Protein AF-S7RFK1-F1 (afdb_monomer_lite)

Foldseek 3Di:
DDDPQDKDWAKWWWDDDPFIWIWGQDPQQWIWIDRCPVQNPHTDTDGGPVPDDPVCVQDDPRTGTDDIDIDRDD

Organism: Gloeophyllum trabeum (strain ATCC 11539 / FP-39264 / Madison 617) (NCBI:txid670483)

Radius of gyration: 13.43 Å; chains: 1; bounding box: 44×24×33 Å

Structure (mmCIF, N/CA/C/O backbone):
data_AF-S7RFK1-F1
#
_entry.id   AF-S7RFK1-F1
#
loop_
_atom_site.group_PDB
_atom_site.id
_atom_site.type_symbol
_atom_site.label_atom_id
_atom_site.label_alt_id
_atom_site.label_comp_id
_atom_site.label_asym_id
_atom_site.label_entity_id
_atom_site.label_seq_id
_atom_site.pdbx_PDB_ins_code
_atom_site.Cartn_x
_atom_site.Cartn_y
_atom_site.Cartn_z
_atom_site.occupancy
_atom_site.B_iso_or_equiv
_atom_site.auth_seq_id
_atom_site.auth_comp_id
_atom_site.auth_asym_id
_atom_site.auth_atom_id
_atom_site.pdbx_PDB_model_num
ATOM 1 N N . MET A 1 1 ? -31.521 -3.981 17.597 1.00 48.28 1 MET A N 1
ATOM 2 C CA . MET A 1 1 ? -30.975 -3.016 16.620 1.00 48.28 1 MET A CA 1
ATOM 3 C C . MET A 1 1 ? -29.651 -3.585 16.150 1.00 48.28 1 MET A C 1
ATOM 5 O O . MET A 1 1 ? -28.761 -3.749 16.975 1.00 48.28 1 MET A O 1
ATOM 9 N N . GLU A 1 2 ? -29.554 -4.027 14.901 1.00 58.91 2 GLU A N 1
ATOM 10 C CA . GLU A 1 2 ? -28.324 -4.644 14.399 1.00 58.91 2 GLU A CA 1
ATOM 11 C C . GLU A 1 2 ? -27.276 -3.545 14.184 1.00 58.91 2 GLU A C 1
ATOM 13 O O . GLU A 1 2 ? -27.456 -2.655 13.357 1.00 58.91 2 GLU A O 1
ATOM 18 N N . GLY A 1 3 ? -26.226 -3.539 15.011 1.00 72.06 3 GLY A N 1
ATOM 19 C CA . GLY A 1 3 ? -25.156 -2.550 14.916 1.00 72.06 3 GLY A CA 1
ATOM 20 C C . GLY A 1 3 ? -24.443 -2.656 13.568 1.00 72.06 3 GLY A C 1
ATOM 21 O O . GLY A 1 3 ? -24.129 -3.757 13.112 1.00 72.06 3 GLY A O 1
ATOM 22 N N . HIS A 1 4 ? -24.174 -1.517 12.928 1.00 74.44 4 HIS A N 1
ATOM 23 C CA . HIS A 1 4 ? -23.439 -1.482 11.665 1.00 74.44 4 HIS A CA 1
ATOM 24 C C . HIS A 1 4 ? -22.093 -2.212 11.804 1.00 74.44 4 HIS A C 1
ATOM 26 O O . HIS A 1 4 ? -21.256 -1.865 12.641 1.00 74.44 4 HIS A O 1
ATOM 32 N N . LYS A 1 5 ? -21.874 -3.237 10.973 1.00 83.62 5 LYS A N 1
ATOM 33 C CA . LYS A 1 5 ? -20.616 -3.994 10.946 1.00 83.62 5 LYS A CA 1
ATOM 34 C C . LYS A 1 5 ? -19.506 -3.097 10.388 1.00 83.62 5 LYS A C 1
ATOM 36 O O . LYS A 1 5 ? -19.473 -2.807 9.193 1.00 83.62 5 LYS A O 1
ATOM 41 N N . LYS A 1 6 ? -18.597 -2.654 11.260 1.00 89.50 6 LYS A N 1
ATOM 42 C CA . LYS A 1 6 ? -17.436 -1.835 10.888 1.00 89.50 6 LYS A CA 1
ATOM 43 C C . LYS A 1 6 ? -16.382 -2.690 10.183 1.00 89.50 6 LYS A C 1
ATOM 45 O O . LYS A 1 6 ? -15.945 -3.709 10.717 1.00 89.50 6 LYS A O 1
ATOM 50 N N . HIS A 1 7 ? -15.955 -2.235 9.011 1.00 92.44 7 HIS A N 1
ATOM 51 C CA . HIS A 1 7 ? -14.832 -2.798 8.269 1.00 92.44 7 HIS A CA 1
ATOM 52 C C . HIS A 1 7 ? -13.670 -1.808 8.274 1.00 92.44 7 HIS A C 1
ATOM 54 O O . HIS A 1 7 ? -13.869 -0.598 8.388 1.00 92.44 7 HIS A O 1
ATOM 60 N N . PHE A 1 8 ? -12.454 -2.329 8.168 1.00 94.31 8 PHE A N 1
ATOM 61 C CA . PHE A 1 8 ? -11.228 -1.545 8.175 1.00 94.31 8 PHE A CA 1
ATOM 62 C C . PHE A 1 8 ? -10.443 -1.835 6.907 1.00 94.31 8 PHE A C 1
ATOM 64 O O . PHE A 1 8 ? -10.406 -2.982 6.466 1.00 94.31 8 PHE A O 1
ATOM 71 N N . LEU A 1 9 ? -9.813 -0.806 6.345 1.00 95.50 9 LEU A N 1
ATOM 72 C CA . LEU A 1 9 ? -8.861 -0.978 5.256 1.00 95.50 9 LEU A CA 1
ATOM 73 C C . LEU A 1 9 ? -7.674 -1.805 5.764 1.00 95.50 9 LEU A C 1
ATOM 75 O O . LEU A 1 9 ? -7.068 -1.457 6.780 1.00 95.50 9 LEU A O 1
ATOM 79 N N . THR A 1 10 ? -7.368 -2.903 5.078 1.00 96.94 10 THR A N 1
ATOM 80 C CA . THR A 1 10 ? -6.298 -3.836 5.467 1.00 96.94 10 THR A CA 1
ATOM 81 C C . THR A 1 10 ? -5.311 -4.130 4.351 1.00 96.94 10 THR A C 1
ATOM 83 O O . THR A 1 10 ? -4.212 -4.596 4.637 1.00 96.94 10 THR A O 1
ATOM 86 N N . GLY A 1 11 ? -5.665 -3.863 3.095 1.00 97.62 11 GLY A N 1
ATOM 87 C CA . GLY A 1 11 ? -4.774 -4.120 1.972 1.00 97.62 11 GLY A CA 1
ATOM 88 C C . GLY A 1 11 ? -5.143 -3.339 0.725 1.00 97.62 11 GLY A C 1
ATOM 89 O O . GLY A 1 11 ? -6.297 -2.962 0.531 1.00 97.62 11 GLY A O 1
ATOM 90 N N . MET A 1 12 ? -4.141 -3.099 -0.106 1.00 98.31 12 MET A N 1
ATOM 91 C CA . MET A 1 12 ? -4.221 -2.410 -1.386 1.00 98.31 12 MET A CA 1
ATOM 92 C C . MET A 1 12 ? -3.273 -3.118 -2.352 1.00 98.31 12 MET A C 1
ATOM 94 O O . MET A 1 12 ? -2.135 -3.426 -1.990 1.00 98.31 12 MET A O 1
ATOM 98 N N . VAL A 1 13 ? -3.735 -3.389 -3.569 1.00 98.44 13 VAL A N 1
ATOM 99 C CA . VAL A 1 13 ? -2.909 -3.941 -4.651 1.00 98.44 13 VAL A CA 1
ATOM 100 C C . VAL A 1 13 ? -2.923 -2.953 -5.802 1.00 98.44 13 VAL A C 1
ATOM 102 O O . VAL A 1 13 ? -3.992 -2.504 -6.229 1.00 98.44 13 VAL A O 1
ATOM 105 N N . TYR A 1 14 ? -1.746 -2.628 -6.315 1.00 98.38 14 TYR A N 1
ATOM 106 C CA . TYR A 1 14 ? -1.572 -1.669 -7.393 1.00 98.38 14 TYR A CA 1
ATOM 107 C C . TYR A 1 14 ? -1.105 -2.377 -8.649 1.00 98.38 14 TYR A C 1
ATOM 109 O O . TYR A 1 14 ? -0.314 -3.322 -8.597 1.00 98.38 14 TYR A O 1
ATOM 117 N N . HIS A 1 15 ? -1.594 -1.887 -9.777 1.00 97.19 15 HIS A N 1
ATOM 118 C CA . HIS A 1 15 ? -1.276 -2.385 -11.096 1.00 97.19 15 HIS A CA 1
ATOM 119 C C . HIS A 1 15 ? -0.746 -1.252 -11.966 1.00 97.19 15 HIS A C 1
ATOM 121 O O . HIS A 1 15 ? -1.234 -0.124 -11.925 1.00 97.19 15 HIS A O 1
ATOM 127 N N . GLY A 1 16 ? 0.256 -1.573 -12.768 1.00 94.00 16 GLY A N 1
ATOM 128 C CA . GLY A 1 16 ? 0.794 -0.706 -13.803 1.00 94.00 16 GLY A CA 1
ATOM 129 C C . GLY A 1 16 ? 1.837 -1.489 -14.583 1.00 94.00 16 GLY A C 1
ATOM 130 O O . GLY A 1 16 ? 2.651 -2.198 -13.981 1.00 94.00 16 GLY A O 1
ATOM 131 N N . GLU A 1 17 ? 1.794 -1.374 -15.908 1.00 90.31 17 GLU A N 1
ATOM 132 C CA . GLU A 1 17 ? 2.606 -2.175 -16.827 1.00 90.31 17 GLU A CA 1
ATOM 133 C C . GLU A 1 17 ? 2.362 -3.689 -16.649 1.00 90.31 17 GLU A C 1
ATOM 135 O O . GLU A 1 17 ? 1.241 -4.158 -16.825 1.00 90.31 17 GLU A O 1
ATOM 140 N N . TYR A 1 18 ? 3.401 -4.459 -16.303 1.00 93.38 18 TYR A N 1
ATOM 141 C CA . TYR A 1 18 ? 3.389 -5.929 -16.280 1.00 93.38 18 TYR A CA 1
ATOM 142 C C . TYR A 1 18 ? 3.567 -6.526 -14.874 1.00 93.38 18 TYR A C 1
ATOM 144 O O . TYR A 1 18 ? 3.863 -7.713 -14.738 1.00 93.38 18 TYR A O 1
ATOM 152 N N . HIS A 1 19 ? 3.460 -5.717 -13.814 1.00 94.81 19 HIS A N 1
ATOM 153 C CA . HIS A 1 19 ? 3.795 -6.155 -12.460 1.00 94.81 19 HIS A CA 1
ATOM 154 C C . HIS A 1 19 ? 2.895 -5.523 -11.395 1.00 94.81 19 HIS A C 1
ATOM 156 O O . HIS A 1 19 ? 2.704 -4.308 -11.372 1.00 94.81 19 HIS A O 1
ATOM 162 N N . PHE A 1 20 ? 2.386 -6.345 -10.477 1.00 96.94 20 PHE A N 1
ATOM 163 C CA . PHE A 1 20 ? 1.630 -5.884 -9.315 1.00 96.94 20 PHE A CA 1
ATOM 164 C C . PHE A 1 20 ? 2.547 -5.669 -8.116 1.00 96.94 20 PHE A C 1
ATOM 166 O O . PHE A 1 20 ? 3.454 -6.460 -7.879 1.00 96.94 20 PHE A O 1
ATOM 173 N N . ASN A 1 21 ? 2.247 -4.657 -7.311 1.00 97.25 21 ASN A N 1
ATOM 174 C CA . ASN A 1 21 ? 2.787 -4.534 -5.960 1.00 97.25 21 ASN A CA 1
ATOM 175 C C . ASN A 1 21 ? 1.644 -4.314 -4.962 1.00 97.25 21 ASN A C 1
ATOM 177 O O . ASN A 1 21 ? 0.486 -4.125 -5.348 1.00 97.25 21 ASN A O 1
ATOM 181 N N . CYS A 1 22 ? 1.943 -4.384 -3.670 1.00 98.19 22 CYS A N 1
ATOM 182 C CA . CYS A 1 22 ? 0.923 -4.258 -2.643 1.00 98.19 22 CYS A CA 1
ATOM 183 C C . CYS A 1 22 ? 1.391 -3.466 -1.427 1.00 98.19 22 CYS A C 1
ATOM 185 O O . CYS A 1 22 ? 2.578 -3.377 -1.108 1.00 98.19 22 CYS A O 1
ATOM 187 N N . ARG A 1 23 ? 0.399 -2.908 -0.734 1.00 98.50 23 ARG A N 1
ATOM 188 C CA . ARG A 1 23 ? 0.519 -2.347 0.607 1.00 98.50 23 ARG A CA 1
ATOM 189 C C . ARG A 1 23 ? -0.506 -3.012 1.521 1.00 98.50 23 ARG A C 1
ATOM 191 O O . ARG A 1 23 ? -1.652 -3.203 1.122 1.00 98.50 23 ARG A O 1
ATOM 198 N N . PHE A 1 24 ? -0.136 -3.341 2.750 1.00 97.25 24 PHE A N 1
ATOM 199 C CA . PHE A 1 24 ? -1.040 -3.872 3.778 1.00 97.25 24 PHE A CA 1
ATOM 200 C C . PHE A 1 24 ? -0.971 -3.023 5.039 1.00 97.25 24 PHE A C 1
ATOM 202 O O . PHE A 1 24 ? 0.047 -2.398 5.330 1.00 97.25 24 PHE A O 1
ATOM 209 N N . ILE A 1 25 ? -2.090 -2.979 5.761 1.00 97.44 25 ILE A N 1
ATOM 210 C CA . ILE A 1 25 ? -2.271 -2.114 6.924 1.00 97.44 25 ILE A CA 1
ATOM 211 C C . ILE A 1 25 ? -2.515 -2.974 8.153 1.00 97.44 25 ILE A C 1
ATOM 213 O O . ILE A 1 25 ? -3.551 -3.639 8.278 1.00 97.44 25 ILE A O 1
ATOM 217 N N . ASP A 1 26 ? -1.566 -2.942 9.080 1.00 95.38 26 ASP A N 1
ATOM 218 C CA . ASP A 1 26 ? -1.696 -3.688 10.323 1.00 95.38 26 ASP A CA 1
ATOM 219 C C . ASP A 1 26 ? -2.695 -3.037 11.299 1.00 95.38 26 ASP A C 1
ATOM 221 O O . ASP A 1 26 ? -3.340 -2.021 11.017 1.00 95.38 26 ASP A O 1
ATOM 225 N N . LYS A 1 27 ? -2.866 -3.649 12.475 1.00 93.50 27 LYS A N 1
ATOM 226 C CA . LYS A 1 27 ? -3.820 -3.177 13.492 1.00 93.50 27 LYS A CA 1
ATOM 227 C C . LYS A 1 27 ? -3.476 -1.796 14.060 1.00 93.50 27 LYS A C 1
ATOM 229 O O . LYS A 1 27 ? -4.382 -1.122 14.541 1.00 93.50 27 LYS A O 1
ATOM 234 N N . THR A 1 28 ? -2.211 -1.387 13.998 1.00 94.94 28 THR A N 1
ATOM 235 C CA . THR A 1 28 ? -1.729 -0.075 14.460 1.00 94.94 28 THR A CA 1
ATOM 236 C C . THR A 1 28 ? -1.867 1.009 13.392 1.00 94.94 28 THR A C 1
ATOM 238 O O . THR A 1 28 ? -1.694 2.187 13.686 1.00 94.94 28 THR A O 1
ATOM 241 N N . GLY A 1 29 ? -2.233 0.628 12.163 1.00 95.88 29 GLY A N 1
ATOM 242 C CA . GLY A 1 29 ? -2.312 1.542 11.030 1.00 95.88 29 GLY A CA 1
ATOM 243 C C . GLY A 1 29 ? -0.991 1.689 10.277 1.00 95.88 29 GLY A C 1
ATOM 244 O O . GLY A 1 29 ? -0.925 2.524 9.379 1.00 95.88 29 GLY A O 1
ATOM 245 N N . THR A 1 30 ? 0.039 0.900 10.603 1.00 98.25 30 THR A N 1
ATOM 246 C CA . THR A 1 30 ? 1.307 0.909 9.860 1.00 98.25 30 THR A CA 1
ATOM 247 C C . THR A 1 30 ? 1.092 0.330 8.469 1.00 98.25 30 THR A C 1
ATOM 249 O O . THR A 1 30 ? 0.447 -0.711 8.314 1.00 98.25 30 THR A O 1
ATOM 252 N N . ILE A 1 31 ? 1.634 1.018 7.468 1.00 98.38 31 ILE A N 1
ATOM 253 C CA . ILE A 1 31 ? 1.615 0.627 6.064 1.00 98.38 31 ILE A CA 1
ATOM 254 C C . ILE A 1 31 ? 2.899 -0.136 5.757 1.00 98.38 31 ILE A C 1
ATOM 256 O O . ILE A 1 31 ? 4.008 0.366 5.950 1.00 98.38 31 ILE A O 1
ATOM 260 N N . TRP A 1 32 ? 2.725 -1.336 5.224 1.00 98.56 32 TRP A N 1
ATOM 261 C CA . TRP A 1 32 ? 3.795 -2.241 4.844 1.00 98.56 32 TRP A CA 1
ATOM 262 C C . TRP A 1 32 ? 3.720 -2.532 3.347 1.00 98.56 32 TRP A C 1
ATOM 264 O O . TRP A 1 32 ? 2.662 -2.911 2.858 1.00 98.56 32 TRP A O 1
ATOM 274 N N . TYR A 1 33 ? 4.829 -2.382 2.632 1.00 98.44 33 TYR A N 1
ATOM 275 C CA . TYR A 1 33 ? 4.954 -2.570 1.189 1.00 98.44 33 TYR A CA 1
ATOM 276 C C . TYR A 1 33 ? 5.648 -3.885 0.825 1.00 98.44 33 TYR A C 1
ATOM 278 O O . TYR A 1 33 ? 6.592 -4.304 1.503 1.00 98.44 33 TYR A O 1
ATOM 286 N N . ASN A 1 34 ? 5.227 -4.500 -0.282 1.00 98.25 34 ASN A N 1
ATOM 287 C CA . ASN A 1 34 ? 5.924 -5.614 -0.924 1.00 98.25 34 ASN A CA 1
ATOM 288 C C . ASN A 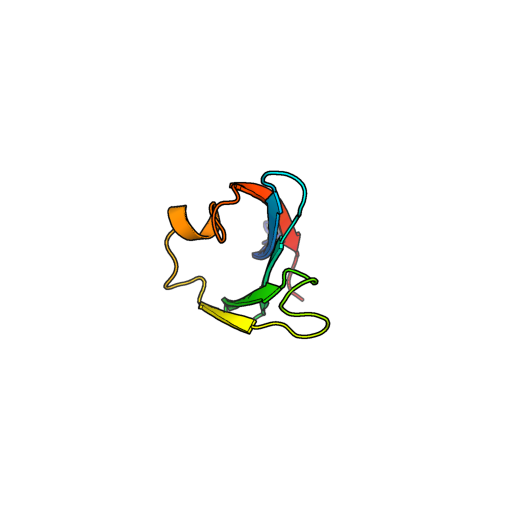1 34 ? 5.678 -5.605 -2.449 1.00 98.25 34 ASN A C 1
ATOM 290 O O . ASN A 1 34 ? 4.560 -5.361 -2.903 1.00 98.25 34 ASN A O 1
ATOM 294 N N . ASP A 1 35 ? 6.716 -5.890 -3.236 1.00 97.00 35 ASP A N 1
ATOM 295 C CA . ASP A 1 35 ? 6.608 -6.149 -4.683 1.00 97.00 35 ASP A CA 1
ATOM 296 C C . ASP A 1 35 ? 7.086 -7.539 -5.101 1.00 97.00 35 ASP A C 1
ATOM 298 O O . ASP A 1 35 ? 7.014 -7.902 -6.268 1.00 97.00 35 ASP A O 1
ATOM 302 N N . GLY A 1 36 ? 7.592 -8.345 -4.174 1.00 96.62 36 GLY A N 1
ATOM 303 C CA . GLY A 1 36 ? 8.054 -9.706 -4.431 1.00 96.62 36 GLY A CA 1
ATOM 304 C C . GLY A 1 36 ? 9.336 -9.802 -5.266 1.00 96.62 36 GLY A C 1
ATOM 305 O O . GLY A 1 36 ? 10.108 -10.730 -5.043 1.00 96.62 36 GLY A O 1
ATOM 306 N N . ILE A 1 37 ? 9.609 -8.854 -6.169 1.00 95.56 37 ILE A N 1
ATOM 307 C CA . ILE A 1 37 ? 10.828 -8.799 -6.986 1.00 95.56 37 ILE A CA 1
ATOM 308 C C . ILE A 1 37 ? 11.987 -8.238 -6.163 1.00 95.56 37 ILE A C 1
ATOM 310 O O . ILE A 1 37 ? 13.014 -8.896 -6.016 1.00 95.56 37 ILE A O 1
ATOM 314 N N . SER A 1 38 ? 11.823 -7.031 -5.621 1.00 96.19 38 SER A N 1
ATOM 315 C CA . SER A 1 38 ? 12.874 -6.326 -4.878 1.00 96.19 38 SER A CA 1
ATOM 316 C C . SER A 1 38 ? 12.801 -6.648 -3.391 1.00 96.19 38 SER A C 1
ATOM 318 O O . SER A 1 38 ? 13.825 -6.819 -2.734 1.00 96.19 38 SER A O 1
ATOM 320 N N . THR A 1 39 ? 11.587 -6.752 -2.847 1.00 97.12 39 THR A N 1
ATOM 321 C CA . THR A 1 39 ? 11.376 -7.030 -1.419 1.00 97.12 39 THR A CA 1
ATOM 322 C C . THR A 1 39 ? 11.435 -8.522 -1.079 1.00 97.12 39 THR A C 1
ATOM 324 O O . THR A 1 39 ? 11.595 -8.891 0.088 1.00 97.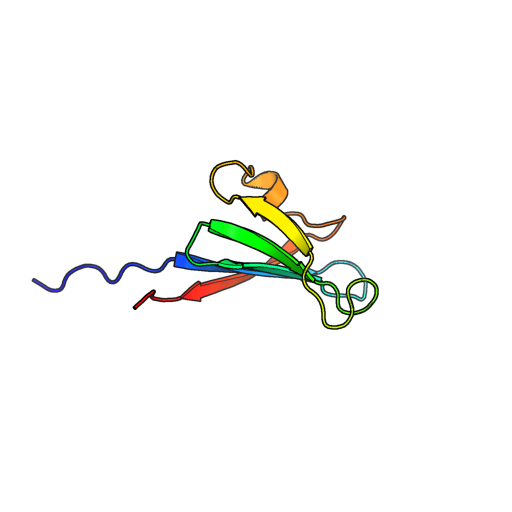12 39 THR A O 1
ATOM 327 N N . GLY A 1 40 ? 11.302 -9.406 -2.076 1.00 96.69 40 GLY A N 1
ATOM 328 C CA . GLY A 1 40 ? 11.265 -10.852 -1.875 1.00 96.69 40 GLY A CA 1
ATOM 329 C C . GLY A 1 40 ? 10.203 -11.256 -0.848 1.00 96.69 40 GLY A C 1
ATOM 330 O O . GLY A 1 40 ? 9.035 -10.875 -0.938 1.00 96.69 40 GLY A O 1
ATOM 331 N N . ARG A 1 41 ? 10.623 -12.015 0.171 1.00 95.75 41 ARG A N 1
ATOM 332 C CA . ARG A 1 41 ? 9.745 -12.502 1.254 1.00 95.75 41 ARG A CA 1
ATOM 333 C C . ARG A 1 41 ? 9.511 -11.483 2.375 1.00 95.75 41 ARG A C 1
ATOM 335 O O . ARG A 1 41 ? 8.795 -11.805 3.317 1.00 95.75 41 ARG A O 1
ATOM 342 N N . GLN A 1 42 ? 10.147 -10.315 2.315 1.00 97.00 42 GLN A N 1
ATOM 343 C CA . GLN A 1 42 ? 10.095 -9.308 3.372 1.00 97.00 42 GLN A CA 1
ATOM 344 C C . GLN A 1 42 ? 9.164 -8.163 2.998 1.00 97.00 42 GLN A C 1
ATOM 346 O O . GLN A 1 42 ? 8.932 -7.879 1.825 1.00 97.00 42 GLN A O 1
ATOM 351 N N . CYS A 1 43 ? 8.642 -7.491 4.013 1.00 97.44 43 CYS A N 1
ATOM 352 C CA . CYS A 1 43 ? 7.795 -6.320 3.859 1.00 97.44 43 CYS A CA 1
ATOM 353 C C . CYS A 1 43 ? 8.541 -5.106 4.406 1.00 97.44 43 CYS A C 1
ATOM 355 O O . CYS A 1 43 ? 9.232 -5.215 5.419 1.00 97.44 43 CYS A O 1
ATOM 357 N N . VAL A 1 44 ? 8.397 -3.956 3.754 1.00 98.00 44 VAL A N 1
ATOM 358 C CA . VAL A 1 44 ? 9.089 -2.720 4.141 1.00 98.00 44 VAL A CA 1
ATOM 359 C C . VAL A 1 44 ? 8.078 -1.724 4.688 1.00 98.00 44 VAL A C 1
ATOM 361 O O . VAL A 1 44 ? 7.011 -1.550 4.109 1.00 98.00 44 VAL A O 1
ATOM 364 N N . ILE A 1 45 ? 8.394 -1.070 5.802 1.00 98.00 45 ILE A N 1
ATOM 365 C CA . ILE A 1 45 ? 7.535 -0.029 6.378 1.00 98.00 45 ILE A CA 1
ATOM 366 C C . ILE A 1 45 ? 7.601 1.218 5.489 1.00 98.00 45 ILE A C 1
ATOM 368 O O . ILE A 1 45 ? 8.691 1.706 5.200 1.00 98.00 45 ILE A O 1
ATOM 372 N N . GLU A 1 46 ? 6.445 1.750 5.088 1.00 96.81 46 GLU A N 1
ATOM 373 C CA . GLU A 1 46 ? 6.353 2.984 4.286 1.00 96.81 46 GLU A CA 1
ATOM 374 C C . GLU A 1 46 ? 5.671 4.148 5.021 1.00 96.81 46 GLU A C 1
ATOM 376 O O . GLU A 1 46 ? 5.693 5.273 4.531 1.00 96.81 46 GLU A O 1
ATOM 381 N N . GLY A 1 47 ? 5.100 3.914 6.206 1.00 96.88 47 GLY A N 1
ATOM 382 C CA . GLY A 1 47 ? 4.495 4.970 7.018 1.00 96.88 47 GLY A CA 1
ATOM 383 C C . GLY A 1 47 ? 3.270 4.496 7.786 1.00 96.88 47 GLY A C 1
ATOM 384 O O . GLY A 1 47 ? 3.142 3.315 8.108 1.00 96.88 47 GLY A O 1
ATOM 385 N N . THR A 1 48 ? 2.357 5.420 8.083 1.00 97.75 48 THR A N 1
ATOM 386 C CA . THR A 1 48 ? 1.107 5.137 8.796 1.00 97.75 48 THR A CA 1
ATOM 387 C C . THR A 1 48 ? -0.084 5.725 8.056 1.00 97.75 48 THR A C 1
ATOM 389 O O . THR A 1 48 ? -0.016 6.823 7.517 1.00 97.75 48 THR A O 1
ATOM 392 N N . LEU A 1 49 ? -1.218 5.026 8.099 1.00 96.56 49 LEU A N 1
ATOM 393 C CA . LEU A 1 49 ? -2.450 5.436 7.425 1.00 96.56 49 LEU A CA 1
ATOM 394 C C . LEU A 1 49 ? -2.937 6.832 7.847 1.00 96.56 49 LEU A C 1
ATOM 396 O O . LEU A 1 49 ? -3.526 7.537 7.040 1.00 96.56 49 LEU A O 1
ATOM 400 N N . SER A 1 50 ? -2.693 7.240 9.095 1.00 96.69 50 SER A N 1
ATOM 401 C CA . SER A 1 50 ? -3.083 8.567 9.592 1.00 96.69 50 SER A CA 1
ATOM 402 C C . SER A 1 50 ? -2.277 9.714 8.980 1.00 96.69 50 SER A C 1
ATOM 404 O O . SER A 1 50 ? -2.738 10.849 9.012 1.00 96.69 50 SER A O 1
ATOM 406 N N . ASN A 1 51 ? -1.079 9.421 8.469 1.00 97.19 51 ASN A N 1
ATOM 407 C CA . ASN A 1 51 ? -0.115 10.410 7.989 1.00 97.19 51 ASN A CA 1
ATOM 408 C C . ASN A 1 51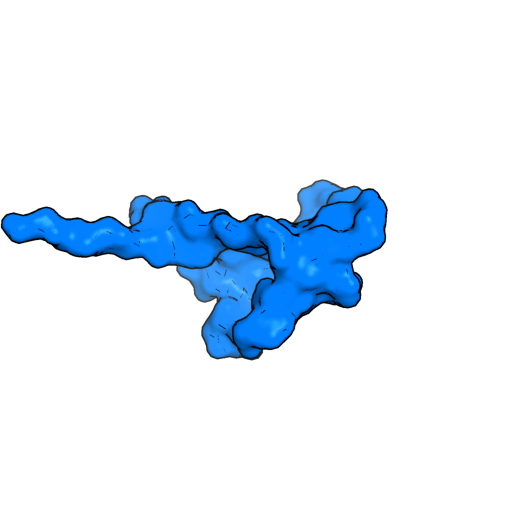 ? 0.135 10.281 6.479 1.00 97.19 51 ASN A C 1
ATOM 410 O O . ASN A 1 51 ? 1.064 10.897 5.960 1.00 97.19 51 ASN A O 1
ATOM 414 N N . THR A 1 52 ? -0.649 9.458 5.780 1.00 96.25 52 THR A N 1
ATOM 415 C CA . THR A 1 52 ? -0.523 9.237 4.339 1.00 96.25 52 THR A CA 1
ATOM 416 C C . THR A 1 52 ? -1.754 9.778 3.628 1.00 96.25 52 THR A C 1
ATOM 418 O O . THR A 1 52 ? -2.882 9.379 3.919 1.00 96.25 52 THR A O 1
ATOM 421 N N . ASP A 1 53 ? -1.529 10.668 2.665 1.00 95.56 53 ASP A N 1
ATOM 422 C CA . ASP A 1 53 ? -2.596 11.260 1.867 1.00 95.56 53 ASP A CA 1
ATOM 423 C C . ASP A 1 53 ? -3.265 10.240 0.939 1.00 95.56 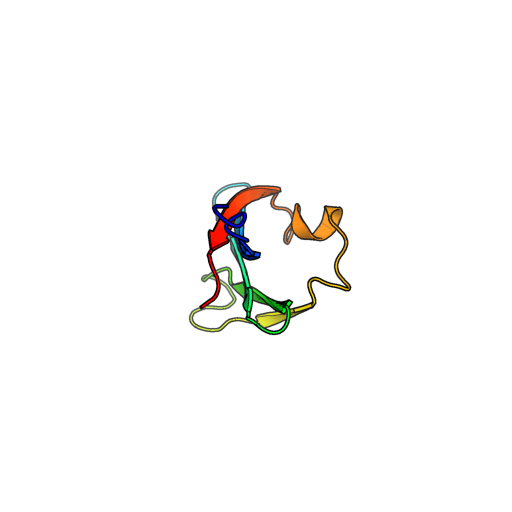53 ASP A C 1
ATOM 425 O O . ASP A 1 53 ? -2.629 9.331 0.403 1.00 95.56 53 ASP A O 1
ATOM 429 N N . MET A 1 54 ? -4.554 10.448 0.654 1.00 93.75 54 MET A N 1
ATOM 430 C CA . MET A 1 54 ? -5.331 9.582 -0.246 1.00 93.75 54 MET A CA 1
ATOM 431 C C . MET A 1 54 ? -4.711 9.439 -1.644 1.00 93.75 54 MET A C 1
ATOM 433 O O . MET A 1 54 ? -4.807 8.375 -2.257 1.00 93.75 54 MET A O 1
ATOM 437 N N . THR A 1 55 ? -4.053 10.480 -2.156 1.00 94.06 55 THR A N 1
ATOM 438 C CA . THR A 1 55 ? -3.364 10.427 -3.454 1.00 94.06 55 THR A CA 1
ATOM 439 C C . THR A 1 55 ? -2.178 9.462 -3.428 1.00 94.06 55 THR A C 1
ATOM 441 O O . THR A 1 55 ? -1.971 8.740 -4.398 1.00 94.06 55 THR A O 1
ATOM 444 N N . ASP A 1 56 ? -1.436 9.388 -2.318 1.00 95.25 56 ASP A N 1
ATOM 445 C CA . ASP A 1 56 ? -0.363 8.399 -2.159 1.00 95.25 56 ASP A CA 1
ATOM 446 C C . ASP A 1 56 ? -0.942 7.004 -1.887 1.00 95.25 56 ASP A C 1
ATOM 448 O O . ASP A 1 56 ? -0.471 6.007 -2.421 1.00 95.25 56 ASP A O 1
ATOM 452 N N . LEU A 1 57 ? -2.044 6.895 -1.142 1.00 96.25 57 LEU A N 1
ATOM 453 C CA . LEU A 1 57 ? -2.702 5.597 -0.947 1.00 96.25 57 LEU A CA 1
ATOM 454 C C . LEU A 1 57 ? -3.232 4.994 -2.251 1.00 96.25 57 LEU A C 1
ATOM 456 O O . LEU A 1 57 ? -3.296 3.772 -2.359 1.00 96.25 57 LEU A O 1
ATOM 460 N N . THR A 1 58 ? -3.601 5.821 -3.231 1.00 96.94 58 THR A N 1
ATOM 461 C CA . THR A 1 58 ? -4.110 5.376 -4.539 1.00 96.94 58 THR A CA 1
ATOM 462 C C . THR A 1 58 ? -3.012 5.197 -5.590 1.00 96.94 58 THR A C 1
ATOM 464 O O . THR A 1 58 ? -3.281 4.589 -6.627 1.00 96.94 58 THR A O 1
ATOM 467 N N . LYS A 1 59 ? -1.774 5.637 -5.308 1.00 96.38 59 LYS A N 1
ATOM 468 C CA . LYS A 1 59 ? -0.614 5.513 -6.200 1.00 96.38 59 LYS A CA 1
ATOM 469 C C . LYS A 1 59 ? 0.608 4.956 -5.481 1.00 96.38 59 LYS A C 1
ATOM 471 O O . LYS A 1 59 ? 1.148 5.585 -4.586 1.00 96.38 59 LYS A O 1
ATOM 476 N N . CYS A 1 60 ? 1.138 3.828 -5.937 1.00 96.12 60 CYS A N 1
ATOM 477 C CA . CYS A 1 60 ? 2.331 3.229 -5.341 1.00 96.12 60 CYS A CA 1
ATOM 478 C C . CYS A 1 60 ? 3.422 3.004 -6.388 1.00 96.12 60 CYS A C 1
ATOM 480 O O . CYS A 1 60 ? 3.283 2.165 -7.278 1.00 96.12 60 CYS A O 1
ATOM 482 N N . LYS A 1 61 ? 4.532 3.748 -6.271 1.00 93.69 61 LYS A N 1
ATOM 483 C CA . LYS A 1 61 ? 5.728 3.614 -7.129 1.00 93.69 61 LYS A CA 1
ATOM 484 C C . LYS A 1 61 ? 5.389 3.558 -8.632 1.00 93.69 61 LYS A C 1
ATOM 486 O O . LYS A 1 61 ? 5.802 2.643 -9.344 1.00 93.69 61 LYS A O 1
ATOM 491 N N . GLY A 1 62 ? 4.593 4.528 -9.088 1.00 94.25 62 GLY A N 1
ATOM 492 C CA . GLY A 1 62 ? 4.181 4.662 -10.490 1.00 94.25 62 GLY A CA 1
ATOM 493 C C . GLY A 1 62 ? 3.045 3.733 -10.934 1.00 94.25 62 GLY A C 1
ATOM 494 O O . GLY A 1 62 ? 2.803 3.633 -12.130 1.00 94.25 62 GLY A O 1
ATOM 495 N N . LYS A 1 63 ? 2.367 3.050 -10.004 1.00 96.50 63 LYS A N 1
ATOM 496 C CA . LYS A 1 63 ? 1.215 2.176 -10.279 1.00 96.50 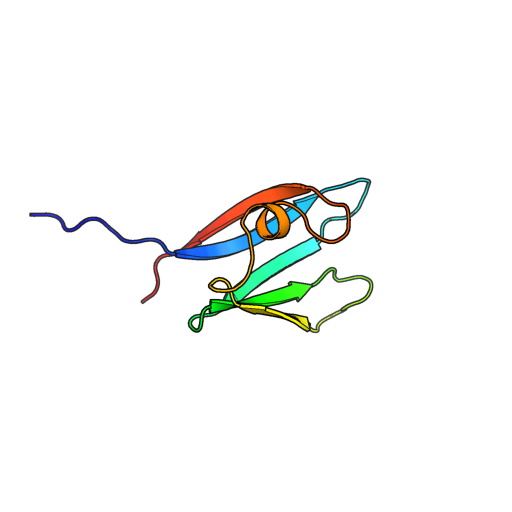63 LYS A CA 1
ATOM 497 C C . LYS A 1 63 ? -0.043 2.710 -9.616 1.00 96.50 63 LYS A C 1
ATOM 499 O O . LYS A 1 63 ? 0.038 3.250 -8.512 1.00 96.50 63 LYS A O 1
ATOM 504 N N . ASP A 1 64 ? -1.188 2.500 -10.251 1.00 97.75 64 ASP A N 1
ATOM 505 C CA . ASP A 1 64 ? -2.487 2.904 -9.722 1.00 97.75 64 ASP A CA 1
ATOM 506 C C . ASP A 1 64 ? -3.151 1.751 -8.967 1.00 97.75 64 ASP A C 1
ATOM 508 O O . ASP A 1 64 ? -2.930 0.568 -9.240 1.00 97.75 64 ASP A O 1
ATOM 512 N N . ILE A 1 65 ? -3.964 2.094 -7.975 1.00 97.88 65 ILE A N 1
ATOM 513 C CA . ILE A 1 65 ? -4.691 1.109 -7.183 1.00 97.88 65 ILE A CA 1
ATOM 514 C C . ILE A 1 65 ? -5.685 0.331 -8.056 1.00 97.88 65 ILE A C 1
ATOM 516 O O . ILE A 1 65 ? -6.426 0.901 -8.853 1.00 97.88 65 ILE A O 1
ATOM 520 N N . SER A 1 66 ? -5.705 -0.989 -7.891 1.00 97.69 66 SER A N 1
ATOM 521 C CA . SER A 1 66 ? -6.555 -1.906 -8.668 1.00 97.69 66 SER A CA 1
ATOM 522 C C . SER A 1 66 ? -7.495 -2.731 -7.790 1.00 97.69 66 SER A C 1
ATOM 524 O O . SER A 1 66 ? -8.584 -3.103 -8.220 1.00 97.69 66 SER A O 1
ATOM 526 N N . LEU A 1 67 ? -7.102 -2.985 -6.538 1.00 98.06 67 LEU A N 1
ATOM 527 C CA . LEU A 1 67 ? -7.893 -3.718 -5.557 1.00 98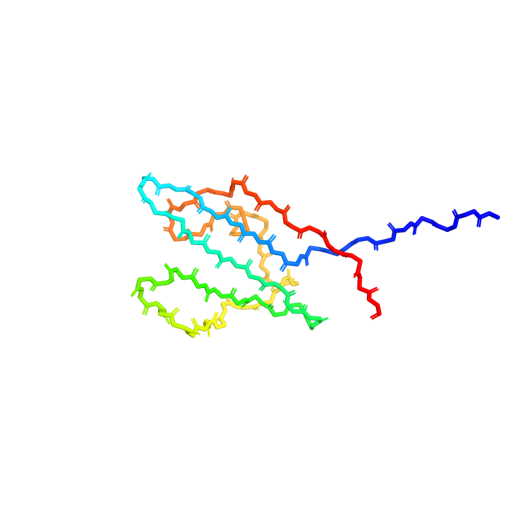.06 67 LEU A CA 1
ATOM 528 C C . LEU A 1 67 ? -7.699 -3.111 -4.170 1.00 98.06 67 LEU A C 1
ATOM 530 O O . LEU A 1 67 ? -6.579 -2.797 -3.765 1.00 98.06 67 LEU A O 1
ATOM 534 N N . VAL A 1 68 ? -8.799 -3.024 -3.424 1.00 97.81 68 VAL A N 1
ATOM 535 C CA . VAL A 1 68 ? -8.825 -2.606 -2.024 1.00 97.81 68 VAL A CA 1
ATOM 536 C C . VAL A 1 68 ? -9.445 -3.715 -1.186 1.00 97.81 68 VAL A C 1
ATOM 538 O O . VAL A 1 68 ? -10.510 -4.233 -1.515 1.00 97.81 68 VAL A O 1
ATOM 541 N N . ILE A 1 69 ? -8.780 -4.082 -0.095 1.00 97.31 69 ILE A N 1
ATOM 542 C CA . ILE A 1 69 ? -9.194 -5.155 0.804 1.00 97.31 69 ILE A CA 1
ATOM 543 C C . ILE A 1 69 ? -9.647 -4.529 2.115 1.00 97.31 69 ILE A C 1
ATOM 545 O O . ILE A 1 69 ? -8.860 -3.887 2.818 1.00 97.31 69 ILE A O 1
ATOM 549 N N . TYR A 1 70 ? -10.910 -4.770 2.452 1.00 96.19 70 TYR A N 1
ATOM 550 C CA . TYR A 1 70 ? -11.485 -4.432 3.743 1.00 96.19 70 TYR A CA 1
ATOM 551 C C . TYR A 1 70 ? -11.765 -5.702 4.533 1.00 96.19 70 TYR A C 1
ATOM 553 O O . TYR A 1 70 ? -12.334 -6.658 4.009 1.00 96.19 70 TYR A O 1
ATOM 561 N N . ALA A 1 71 ? -11.417 -5.693 5.815 1.00 93.50 71 ALA A N 1
ATOM 562 C CA . ALA A 1 71 ? -11.698 -6.801 6.713 1.00 93.50 71 ALA A CA 1
ATOM 563 C C . ALA A 1 71 ? -12.337 -6.315 8.011 1.00 93.50 71 ALA A C 1
ATOM 565 O O . ALA A 1 71 ? -12.130 -5.186 8.471 1.00 93.50 71 ALA A O 1
ATOM 566 N N . ARG A 1 72 ? -13.108 -7.204 8.636 1.00 91.62 72 ARG A N 1
ATOM 567 C CA . ARG A 1 72 ? -13.543 -7.020 10.015 1.00 91.62 72 ARG A CA 1
ATOM 568 C C . ARG A 1 72 ? -12.366 -7.345 10.932 1.00 91.62 72 ARG A C 1
ATOM 570 O O . ARG A 1 72 ? -11.766 -8.409 10.813 1.00 91.62 72 ARG A O 1
ATOM 577 N N . ARG A 1 73 ? -12.036 -6.431 11.843 1.00 80.31 73 ARG A N 1
ATOM 578 C CA . ARG A 1 73 ? -11.082 -6.710 12.923 1.00 80.31 73 ARG A CA 1
ATOM 579 C C . ARG A 1 73 ? -11.844 -7.380 14.069 1.00 80.31 73 ARG A C 1
ATOM 581 O O . ARG A 1 73 ? -12.927 -6.908 14.420 1.00 80.31 73 ARG A O 1
ATOM 588 N N . TYR A 1 74 ? -11.308 -8.496 14.558 1.00 61.28 74 TYR A N 1
ATOM 589 C CA . TYR A 1 74 ? -11.743 -9.152 15.793 1.00 61.28 74 TYR A CA 1
ATOM 590 C C . TYR A 1 74 ? -11.132 -8.439 16.993 1.00 61.28 74 TYR A C 1
ATOM 592 O O . TYR A 1 74 ? -9.932 -8.073 16.888 1.00 61.28 74 TYR A O 1
#

Sequence (74 aa):
MEGHKKHFLTGMVYHGEYHFNCRFIDKTGTIWYNDGISTGRQCVIEGTLSNTDMTDLTKCKGKDISLVIYARRY

pLDDT: mean 93.61, std 9.11, range [48.28, 98.56]

Secondary structure (DSSP, 8-state):
-------EEEEEEEEETTEEEEEEE-TT-EEEEE-SSSSTT--EEEEEGGGS-HHHHHEETTEEEEEEEEE---